Protein AF-A0A661QLS3-F1 (afdb_monomer)

Secondary structure (DSSP, 8-state):
-PPPTT---GGGTT-EEEEEEEEEEEETTEEEEEEEEEEEEEEB-TTSSB-HHHHHHHHHHHHTTSPP--SS--TT----HHHHHHHHHHHHHB-PPPHHHHHHHHHHHH----

Radius of gyration: 18.54 Å; Cα contacts (8 Å, |Δi|>4): 124; chains: 1; bounding box: 56×37×38 Å

Solvent-accessible surface area (backbone atoms only — not comparable to full-atom values): 6997 Å² total; per-residue (Å²): 135,87,76,67,86,86,65,67,41,72,96,42,44,59,34,78,42,80,48,74,51,72,44,69,42,65,56,97,91,38,70,77,48,76,81,41,81,45,42,36,52,48,50,25,31,82,78,16,29,73,34,63,66,63,50,52,50,51,53,58,41,52,67,37,51,54,72,80,89,71,95,74,81,63,95,85,63,84,88,52,64,30,58,55,33,38,53,52,44,46,69,73,35,39,60,83,80,52,72,68,56,52,50,52,51,52,38,66,65,64,59,64,73,132

pLDDT: mean 84.14, std 12.8, range [41.72, 97.19]

Sequence (114 aa):
MRRDPDISFPQYAGKRVRYAEMAIEFENRKPVEILRMEYFIMYFDSKERIDGAVRDDMMSLGVNLTPPIYFKNDPVVIDAQHQFAKKRFDHQFRWNPTSEIEMAILKAIFKTKP

Mean predicted aligned error: 7.87 Å

Foldseek 3Di:
DDDDPPDFAQVQQQHWDKDKDWDFDDDPNATDDTPDIFIWIFGHYNRRHTDPVVVVVLVVLVVLLDDDDDPDDDPVDDPCSNVVSVVVNCVHIGDDDDPVVVVVVVCVRNVPDD

Structure (mmCIF, N/CA/C/O backbone):
data_AF-A0A661QLS3-F1
#
_entry.id   AF-A0A661QLS3-F1
#
loop_
_atom_site.group_PDB
_atom_site.id
_atom_site.type_symbol
_atom_site.label_atom_id
_atom_site.label_alt_id
_atom_site.label_comp_id
_atom_site.label_asym_id
_atom_site.label_entity_id
_atom_site.label_seq_id
_atom_site.pdbx_PDB_ins_code
_atom_site.Cartn_x
_atom_site.Cartn_y
_atom_site.Cartn_z
_atom_site.occupancy
_atom_site.B_iso_or_equiv
_atom_site.auth_seq_id
_atom_site.auth_comp_id
_atom_site.auth_asym_id
_atom_site.auth_atom_id
_atom_site.pdbx_PDB_model_num
ATOM 1 N N . MET A 1 1 ? 10.345 -15.738 4.269 1.00 48.25 1 MET A N 1
ATOM 2 C CA . MET A 1 1 ? 8.979 -15.887 4.823 1.00 48.25 1 MET A CA 1
ATOM 3 C C . MET A 1 1 ? 8.180 -16.782 3.879 1.00 48.25 1 MET A C 1
ATOM 5 O O . MET A 1 1 ? 8.023 -16.419 2.716 1.00 48.25 1 MET A O 1
ATOM 9 N N . ARG A 1 2 ? 7.782 -17.985 4.311 1.00 56.91 2 ARG A N 1
ATOM 10 C CA . ARG A 1 2 ? 7.013 -18.928 3.478 1.00 56.91 2 ARG A CA 1
ATOM 11 C C . ARG A 1 2 ? 5.574 -18.414 3.387 1.00 56.91 2 ARG A C 1
ATOM 13 O O . ARG A 1 2 ? 5.009 -18.050 4.411 1.00 56.91 2 ARG A O 1
ATOM 20 N N . ARG A 1 3 ? 5.028 -18.297 2.173 1.00 65.50 3 ARG A N 1
ATOM 21 C CA . ARG A 1 3 ? 3.632 -17.880 1.971 1.00 65.50 3 ARG A CA 1
ATOM 22 C C . ARG A 1 3 ? 2.714 -18.977 2.492 1.00 65.50 3 ARG A C 1
ATOM 24 O O . ARG A 1 3 ? 2.995 -20.148 2.243 1.00 65.50 3 ARG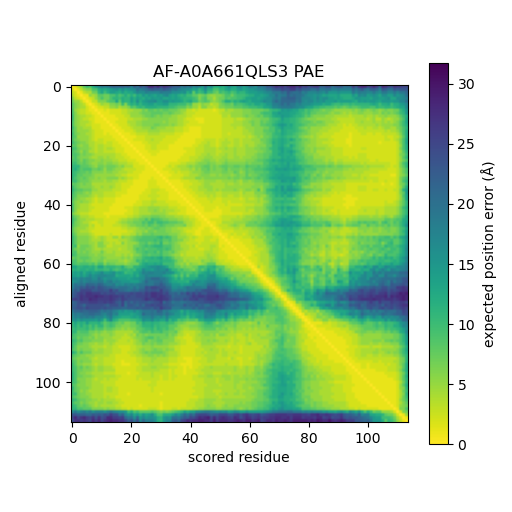 A O 1
ATOM 31 N N . ASP A 1 4 ? 1.657 -18.584 3.188 1.00 74.62 4 ASP A N 1
ATOM 32 C CA . ASP A 1 4 ? 0.575 -19.499 3.521 1.00 74.62 4 ASP A CA 1
ATOM 33 C C . ASP A 1 4 ? -0.109 -19.923 2.206 1.00 74.62 4 ASP A C 1
ATOM 35 O O . ASP A 1 4 ? -0.549 -19.048 1.447 1.00 74.62 4 ASP A O 1
ATOM 39 N N . PRO A 1 5 ? -0.111 -21.222 1.861 1.00 73.81 5 PRO A N 1
ATOM 40 C CA . PRO A 1 5 ? -0.692 -21.695 0.612 1.00 73.81 5 PRO A CA 1
ATOM 41 C C . PRO A 1 5 ? -2.212 -21.504 0.553 1.00 73.81 5 PRO A C 1
ATOM 43 O O . PRO A 1 5 ? -2.749 -21.449 -0.557 1.00 73.81 5 PRO A O 1
ATOM 46 N N . ASP A 1 6 ? -2.884 -21.347 1.693 1.00 80.25 6 ASP A N 1
ATOM 47 C CA . ASP A 1 6 ? -4.346 -21.335 1.778 1.00 80.25 6 ASP A CA 1
ATOM 48 C C . ASP A 1 6 ? -4.940 -19.920 1.667 1.00 80.25 6 ASP A C 1
ATOM 50 O O . ASP A 1 6 ? -6.147 -19.751 1.493 1.00 80.25 6 ASP A O 1
ATOM 54 N N . ILE A 1 7 ? -4.099 -18.880 1.691 1.00 81.81 7 ILE A N 1
ATOM 55 C CA . ILE A 1 7 ? -4.542 -17.493 1.518 1.00 81.81 7 ILE A CA 1
ATOM 56 C C . ILE A 1 7 ? -4.686 -17.170 0.023 1.00 81.81 7 ILE A C 1
ATOM 58 O O . ILE A 1 7 ? -3.716 -17.211 -0.741 1.00 81.81 7 ILE A O 1
ATOM 62 N N . SER A 1 8 ? -5.899 -16.791 -0.381 1.00 87.00 8 SER A N 1
ATOM 63 C CA . SER A 1 8 ? -6.247 -16.309 -1.724 1.00 87.00 8 SER A CA 1
ATOM 64 C C . SER A 1 8 ? -7.208 -15.117 -1.648 1.00 87.00 8 SER A C 1
ATOM 66 O O . SER A 1 8 ? -7.946 -14.952 -0.676 1.00 87.00 8 SER A O 1
ATOM 68 N N . PHE A 1 9 ? -7.182 -14.268 -2.675 1.00 90.00 9 PHE A N 1
ATOM 69 C CA . PHE A 1 9 ? -8.031 -13.087 -2.819 1.00 90.00 9 PHE A CA 1
ATOM 70 C C . PHE A 1 9 ? -8.674 -13.059 -4.218 1.00 90.00 9 PHE A C 1
ATOM 72 O O . PHE A 1 9 ? -8.231 -12.297 -5.088 1.00 90.00 9 PHE A O 1
ATOM 79 N N . PRO A 1 10 ? -9.722 -13.870 -4.456 1.00 91.06 10 PRO A N 1
ATOM 80 C CA . PRO A 1 10 ? -10.332 -14.036 -5.780 1.00 91.06 10 PRO A CA 1
ATOM 81 C C . PRO A 1 10 ? -10.765 -12.719 -6.434 1.00 91.06 10 PRO A C 1
ATOM 83 O O . PRO A 1 10 ? -10.574 -12.493 -7.628 1.00 91.06 10 PRO A O 1
ATOM 86 N N . GLN A 1 11 ? -11.277 -11.778 -5.640 1.00 92.88 11 GLN A N 1
ATOM 87 C CA . GLN A 1 11 ? -11.723 -10.466 -6.112 1.00 92.88 11 GLN A CA 1
ATOM 88 C C . GLN A 1 11 ? -10.597 -9.609 -6.714 1.00 92.88 11 GLN A C 1
ATOM 90 O O . GLN A 1 11 ? -10.880 -8.632 -7.420 1.00 92.88 11 GLN A O 1
ATOM 95 N N . TYR A 1 12 ? -9.337 -9.956 -6.444 1.00 93.06 12 TYR A N 1
ATOM 96 C CA . TYR A 1 12 ? -8.157 -9.252 -6.929 1.00 93.06 12 TYR A CA 1
ATOM 97 C C . TYR A 1 12 ? -7.355 -10.040 -7.966 1.00 93.06 12 TYR A C 1
ATOM 99 O O . TYR A 1 12 ? -6.338 -9.526 -8.412 1.00 93.06 12 TYR A O 1
ATOM 107 N N . ALA A 1 13 ? -7.811 -11.217 -8.407 1.00 93.19 13 ALA A N 1
ATOM 108 C CA . ALA A 1 13 ? -7.122 -12.034 -9.410 1.00 93.19 13 ALA A CA 1
ATOM 109 C C . ALA A 1 13 ? -6.654 -11.212 -10.626 1.00 93.19 13 ALA A C 1
ATOM 111 O O . ALA A 1 13 ? -7.459 -10.547 -11.284 1.00 93.19 13 ALA A O 1
ATOM 112 N N . GLY A 1 14 ? -5.349 -11.236 -10.911 1.00 91.56 14 GLY A N 1
ATOM 113 C CA . GLY A 1 14 ? -4.740 -10.508 -12.031 1.00 91.56 14 GLY A CA 1
ATOM 114 C C . GLY A 1 14 ? -4.800 -8.976 -11.938 1.00 91.56 14 GLY A C 1
ATOM 115 O O . GLY A 1 14 ? -4.550 -8.299 -12.937 1.00 91.56 14 GLY A O 1
ATOM 116 N N . LYS A 1 15 ? -5.170 -8.398 -10.786 1.00 94.19 15 LYS A N 1
ATOM 117 C CA . LYS A 1 15 ? -5.335 -6.946 -10.619 1.00 94.19 15 LYS A CA 1
ATOM 118 C C . LYS A 1 15 ? -4.107 -6.285 -10.002 1.00 94.19 15 LYS A C 1
ATOM 1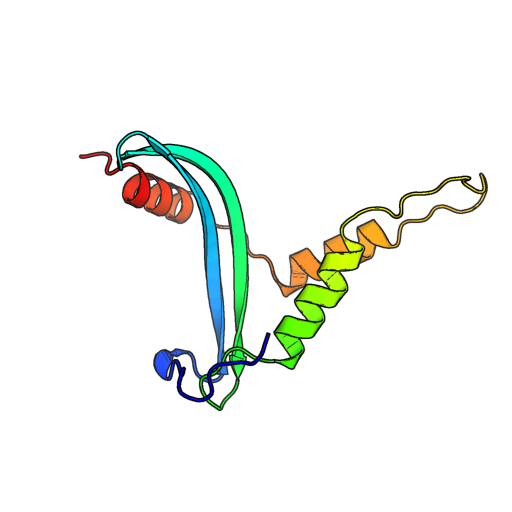20 O O . LYS A 1 15 ? -3.331 -6.878 -9.256 1.00 94.19 15 LYS A O 1
ATOM 125 N N . ARG A 1 16 ? -4.006 -4.981 -10.266 1.00 93.50 16 ARG A N 1
ATOM 126 C CA . ARG A 1 16 ? -3.142 -4.038 -9.549 1.00 93.50 16 ARG A CA 1
ATOM 127 C C . ARG A 1 16 ? -4.019 -3.221 -8.611 1.00 93.50 16 ARG A C 1
ATOM 129 O O . ARG A 1 16 ? -4.915 -2.512 -9.068 1.00 93.50 16 ARG A O 1
ATOM 136 N N . VAL A 1 17 ? -3.785 -3.341 -7.313 1.00 94.06 17 VAL A N 1
ATOM 137 C CA . VAL A 1 17 ? -4.617 -2.747 -6.265 1.00 94.06 17 VAL A CA 1
ATOM 138 C C . VAL A 1 17 ? -3.830 -1.650 -5.565 1.00 94.06 17 VAL A C 1
ATOM 140 O O . VAL A 1 17 ? -2.731 -1.883 -5.072 1.00 94.06 17 VAL A O 1
ATOM 143 N N . ARG A 1 18 ? -4.396 -0.444 -5.511 1.00 95.25 18 ARG A N 1
ATOM 144 C CA . ARG A 1 18 ? -3.862 0.647 -4.690 1.00 95.25 18 ARG A CA 1
ATOM 145 C C . ARG A 1 18 ? -4.189 0.369 -3.229 1.00 95.25 18 ARG A C 1
ATOM 147 O O . ARG A 1 18 ? -5.344 0.104 -2.908 1.00 95.25 18 ARG A O 1
ATOM 154 N N . TYR A 1 19 ? -3.195 0.459 -2.360 1.00 93.38 19 TYR A N 1
ATOM 155 C CA . TYR A 1 19 ? -3.385 0.391 -0.917 1.00 93.38 19 TYR A CA 1
ATOM 156 C C . TYR A 1 19 ? -2.577 1.480 -0.218 1.00 93.38 19 TYR A C 1
ATOM 158 O O . TYR A 1 19 ? -1.648 2.054 -0.794 1.00 93.38 19 TYR A O 1
ATOM 166 N N . ALA A 1 20 ? -2.967 1.773 1.018 1.00 94.94 20 ALA A N 1
ATOM 167 C CA . ALA A 1 20 ? -2.236 2.663 1.899 1.00 94.94 20 ALA A CA 1
ATOM 168 C C . ALA A 1 20 ? -1.756 1.874 3.123 1.00 94.94 20 ALA A C 1
ATOM 170 O O . ALA A 1 20 ? -2.535 1.141 3.735 1.00 94.94 20 ALA A O 1
ATOM 171 N N . GLU A 1 21 ? -0.476 1.999 3.451 1.00 93.44 21 GLU A N 1
ATOM 172 C CA . GLU A 1 21 ? 0.138 1.454 4.657 1.00 93.44 21 GLU A CA 1
ATOM 173 C C . GLU A 1 21 ? 0.329 2.591 5.658 1.00 93.44 21 GLU A C 1
ATOM 175 O O . GLU A 1 21 ? 0.982 3.589 5.353 1.00 93.44 21 GLU A O 1
ATOM 180 N N . MET A 1 22 ? -0.234 2.429 6.856 1.00 92.44 22 MET A N 1
ATOM 181 C CA . MET A 1 22 ? -0.204 3.453 7.896 1.00 92.44 22 MET A CA 1
ATOM 182 C C . MET A 1 22 ? 0.465 2.913 9.154 1.00 92.44 22 MET A C 1
ATOM 184 O O . MET A 1 22 ? 0.073 1.863 9.664 1.00 92.44 22 MET A O 1
ATOM 188 N N . ALA A 1 23 ? 1.431 3.659 9.683 1.00 94.25 23 ALA A N 1
ATOM 189 C CA . ALA A 1 23 ? 1.926 3.467 11.040 1.00 94.25 23 ALA A CA 1
ATOM 190 C C . ALA A 1 23 ? 1.226 4.481 11.948 1.00 94.25 23 ALA A C 1
ATOM 192 O O . ALA A 1 23 ? 1.348 5.686 11.736 1.00 94.25 23 ALA A O 1
ATOM 193 N N . ILE A 1 24 ? 0.468 3.989 12.926 1.00 95.50 24 ILE A N 1
ATOM 194 C CA . ILE A 1 24 ? -0.378 4.807 13.799 1.00 95.50 24 ILE A CA 1
ATOM 195 C C . ILE A 1 24 ? 0.009 4.511 15.242 1.00 95.50 24 ILE A C 1
ATOM 197 O O . ILE A 1 24 ? 0.066 3.345 15.641 1.00 95.50 24 ILE A O 1
ATOM 201 N N . GLU A 1 25 ? 0.253 5.557 16.016 1.00 96.00 25 GLU A N 1
ATOM 202 C CA . GLU A 1 25 ? 0.473 5.455 17.450 1.00 96.00 25 GLU A CA 1
ATOM 203 C C . GLU A 1 25 ? -0.862 5.426 18.194 1.00 96.00 25 GLU A C 1
ATOM 205 O O . GLU A 1 25 ? -1.794 6.179 17.890 1.00 96.00 25 GLU A O 1
ATOM 210 N N . PHE A 1 26 ? -0.952 4.532 19.178 1.00 95.62 26 PHE A N 1
ATOM 211 C CA . PHE A 1 26 ? -2.133 4.365 20.009 1.00 95.62 26 PHE A CA 1
ATOM 212 C C . PHE A 1 26 ? -1.785 4.531 21.481 1.00 95.62 26 PHE A C 1
ATOM 214 O O . PHE A 1 26 ? -0.957 3.798 22.015 1.00 95.62 26 PHE A O 1
ATOM 221 N N . GLU A 1 27 ? -2.554 5.368 22.167 1.00 96.56 27 GLU A N 1
ATOM 222 C CA . GLU A 1 27 ? -2.576 5.431 23.624 1.00 96.56 27 GLU A CA 1
ATOM 223 C C . GLU A 1 27 ? -3.940 4.975 24.125 1.00 96.56 27 GLU A C 1
ATOM 225 O O . GLU A 1 27 ? -4.984 5.430 23.652 1.00 96.56 27 GLU A O 1
ATOM 230 N N . ASN A 1 28 ? -3.967 4.043 25.081 1.00 95.31 28 ASN A N 1
ATOM 231 C CA . ASN A 1 28 ? -5.216 3.542 25.669 1.00 95.31 28 ASN A CA 1
ATOM 232 C C . ASN A 1 28 ? -6.264 3.116 24.613 1.00 95.31 28 ASN A C 1
ATOM 234 O O . ASN A 1 28 ? -7.460 3.379 24.755 1.00 95.31 28 ASN A O 1
ATOM 238 N N . ARG A 1 29 ? -5.804 2.452 23.537 1.00 92.38 29 ARG A N 1
ATOM 239 C CA . ARG A 1 29 ? -6.610 2.006 22.378 1.00 92.38 29 ARG A CA 1
ATOM 240 C C . ARG A 1 29 ? -7.268 3.135 21.569 1.00 92.38 29 ARG A C 1
ATOM 242 O O . ARG A 1 29 ? -8.212 2.875 20.821 1.00 92.38 29 ARG A O 1
ATOM 249 N N . LYS A 1 30 ? -6.785 4.370 21.687 1.00 94.12 30 LYS A N 1
ATOM 250 C CA . LYS A 1 30 ? -7.191 5.506 20.854 1.00 94.12 30 LYS A CA 1
ATOM 251 C C . LYS A 1 30 ? -6.009 5.944 19.990 1.00 94.12 30 LYS A C 1
ATOM 253 O O . LYS A 1 30 ? -4.910 6.042 20.526 1.00 94.12 30 LYS A O 1
ATOM 258 N N . PRO A 1 31 ? -6.208 6.177 18.683 1.00 95.69 31 PRO A N 1
ATOM 259 C CA . PRO A 1 31 ? -5.141 6.694 17.841 1.00 95.69 31 PRO A CA 1
ATOM 260 C C . PRO A 1 31 ? -4.834 8.132 18.258 1.00 95.69 31 PRO A C 1
ATOM 262 O O . PRO A 1 31 ? -5.762 8.928 18.423 1.00 95.69 31 PRO A O 1
ATOM 265 N N . VAL A 1 32 ? -3.555 8.444 18.441 1.00 95.75 32 VAL A N 1
ATOM 266 C CA . VAL A 1 32 ? -3.092 9.778 18.860 1.00 95.75 32 VAL A CA 1
ATOM 267 C C . VAL A 1 32 ? -2.275 10.468 17.775 1.00 95.75 32 VAL A C 1
ATOM 269 O O . VAL A 1 32 ? -2.409 11.674 17.597 1.00 95.75 32 VAL A O 1
ATOM 272 N N . GLU A 1 33 ? -1.515 9.705 16.990 1.00 94.69 33 GLU A N 1
ATOM 273 C CA . GLU A 1 33 ? -0.636 10.241 15.954 1.00 94.69 33 GLU A CA 1
ATOM 274 C C . GLU A 1 33 ? -0.499 9.263 14.780 1.00 94.69 33 GLU A C 1
ATOM 276 O O . GLU A 1 33 ? -0.571 8.044 14.945 1.00 94.69 33 GLU A O 1
ATOM 281 N N . ILE A 1 34 ? -0.300 9.800 13.574 1.00 94.56 34 ILE A N 1
ATOM 282 C CA . ILE A 1 34 ? 0.113 9.020 12.405 1.00 94.56 34 ILE A CA 1
ATOM 283 C C . ILE A 1 34 ? 1.607 9.253 12.197 1.00 94.56 34 ILE A C 1
ATOM 285 O O . ILE A 1 34 ? 2.019 10.340 11.809 1.00 94.56 34 ILE A O 1
ATOM 289 N N . LEU A 1 35 ? 2.406 8.211 12.413 1.00 94.81 35 LEU A N 1
ATOM 290 C CA . LEU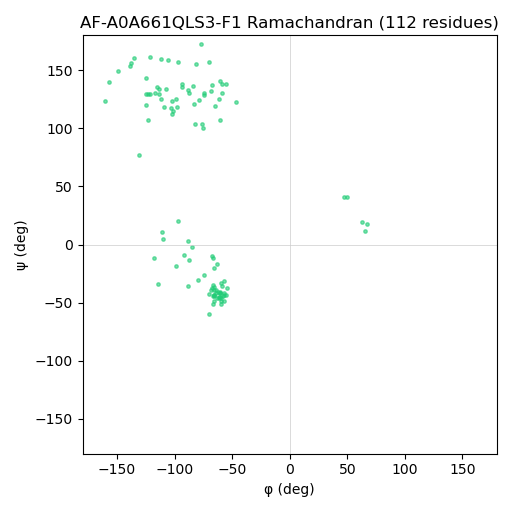 A 1 35 ? 3.865 8.259 12.308 1.00 94.81 35 LEU A CA 1
ATOM 291 C C . LEU A 1 35 ? 4.346 8.171 10.856 1.00 94.81 35 LEU A C 1
ATOM 293 O O . LEU A 1 35 ? 5.415 8.671 10.511 1.00 94.81 35 LEU A O 1
ATOM 297 N N . ARG A 1 36 ? 3.589 7.472 10.001 1.00 93.75 36 ARG A N 1
ATOM 298 C CA . ARG A 1 36 ? 3.935 7.281 8.589 1.00 93.75 36 ARG A CA 1
ATOM 299 C C . ARG A 1 36 ? 2.703 6.959 7.754 1.00 93.75 36 ARG A C 1
ATOM 301 O O . ARG A 1 36 ? 1.881 6.141 8.166 1.00 93.75 36 ARG A O 1
ATOM 308 N N . MET A 1 37 ? 2.643 7.545 6.559 1.00 93.44 37 MET A N 1
ATOM 309 C CA . MET A 1 37 ? 1.678 7.213 5.513 1.00 93.44 37 MET A CA 1
ATOM 310 C C . MET A 1 37 ? 2.432 6.857 4.236 1.00 93.44 37 MET A C 1
ATOM 312 O O . MET A 1 37 ? 3.179 7.679 3.709 1.00 93.44 37 MET A O 1
ATOM 316 N N . GLU A 1 38 ? 2.242 5.643 3.735 1.00 93.31 38 GLU A N 1
ATOM 317 C CA . GLU A 1 38 ? 2.818 5.198 2.468 1.00 93.31 38 GLU A CA 1
ATOM 318 C C . GLU A 1 38 ? 1.722 4.682 1.540 1.00 93.31 38 GLU A C 1
ATOM 320 O O . GLU A 1 38 ? 0.765 4.036 1.967 1.00 93.31 38 GLU A O 1
ATOM 325 N N . TYR A 1 39 ? 1.875 4.940 0.245 1.00 94.81 39 TYR A N 1
ATOM 326 C CA . TYR A 1 39 ? 0.864 4.640 -0.763 1.00 94.81 39 TYR A CA 1
ATOM 327 C C . TYR A 1 39 ? 1.461 3.742 -1.832 1.00 94.81 39 TYR A C 1
ATOM 329 O O . TYR A 1 39 ? 2.264 4.182 -2.656 1.00 94.81 39 TYR A O 1
ATOM 337 N N . PHE A 1 40 ? 1.054 2.477 -1.819 1.00 93.31 40 PHE A N 1
ATOM 338 C CA . PHE A 1 40 ? 1.659 1.430 -2.628 1.00 93.31 40 PHE A CA 1
ATOM 339 C C . PHE A 1 40 ? 0.666 0.750 -3.573 1.00 93.31 40 PHE A C 1
ATOM 341 O O . PHE A 1 40 ? -0.554 0.814 -3.407 1.00 93.31 40 PHE A O 1
ATOM 348 N N . ILE A 1 41 ? 1.205 0.079 -4.584 1.00 93.88 41 ILE A N 1
ATOM 349 C CA . ILE A 1 41 ? 0.472 -0.755 -5.530 1.00 93.88 41 ILE A CA 1
ATOM 350 C C . ILE A 1 41 ? 0.825 -2.214 -5.250 1.00 93.88 41 ILE A C 1
ATOM 352 O O . ILE A 1 41 ? 1.974 -2.626 -5.394 1.00 93.88 41 ILE A O 1
ATOM 356 N N . MET A 1 42 ? -0.182 -3.004 -4.889 1.00 91.50 42 MET A N 1
ATOM 357 C CA . MET A 1 42 ? -0.085 -4.448 -4.718 1.00 91.50 42 MET A CA 1
ATOM 358 C C . MET A 1 42 ? -0.494 -5.161 -6.005 1.00 91.50 42 MET A C 1
ATOM 360 O O . MET A 1 42 ? -1.502 -4.816 -6.624 1.00 91.50 42 MET A O 1
ATOM 364 N N . TYR A 1 43 ? 0.279 -6.167 -6.397 1.00 92.50 43 TYR A N 1
ATOM 365 C CA . TYR A 1 43 ? 0.045 -6.950 -7.605 1.00 92.50 43 TYR A CA 1
ATOM 366 C C . TYR A 1 43 ? -0.458 -8.324 -7.217 1.00 92.50 43 TYR A C 1
ATOM 368 O O . TYR A 1 43 ? 0.116 -8.962 -6.334 1.00 92.50 43 TYR A O 1
ATOM 376 N N . PHE A 1 44 ? -1.508 -8.766 -7.891 1.00 92.44 44 PHE A N 1
ATOM 377 C CA . PHE A 1 44 ? -2.064 -10.095 -7.728 1.00 92.44 44 PHE A CA 1
ATOM 378 C C . PHE A 1 44 ? -1.895 -10.885 -9.020 1.00 92.44 44 PHE A C 1
ATOM 380 O O . PHE A 1 44 ? -2.155 -10.375 -10.111 1.00 92.44 44 PHE A O 1
ATOM 387 N N . ASP A 1 45 ? -1.467 -12.134 -8.888 1.00 89.56 45 ASP A N 1
ATOM 388 C CA . ASP A 1 45 ? -1.352 -13.069 -9.995 1.00 89.56 45 ASP A CA 1
ATOM 389 C C . ASP A 1 45 ? -2.731 -13.623 -10.402 1.00 89.56 45 ASP A C 1
ATOM 391 O O . ASP A 1 45 ? -3.763 -13.389 -9.761 1.00 89.56 45 ASP A O 1
ATOM 395 N N . SER A 1 46 ? -2.768 -14.366 -11.507 1.00 89.12 46 SER A N 1
ATOM 396 C CA . SER A 1 46 ? -3.989 -15.028 -11.984 1.00 89.12 46 SER A CA 1
ATOM 397 C C . SER A 1 46 ? -4.470 -16.162 -11.072 1.00 89.12 46 SER A C 1
ATOM 399 O O . SER A 1 46 ? -5.575 -16.658 -11.260 1.00 89.12 46 SER A O 1
ATOM 401 N N . LYS A 1 47 ? -3.660 -16.565 -10.086 1.00 87.81 47 LYS A N 1
ATOM 402 C CA . LYS A 1 47 ? -3.992 -17.556 -9.056 1.00 87.81 47 LYS A CA 1
ATOM 403 C C . LYS A 1 47 ? -4.458 -16.887 -7.766 1.00 87.81 47 LYS A C 1
ATOM 405 O O . LYS A 1 47 ? -4.422 -17.521 -6.714 1.00 87.81 47 LYS A O 1
ATOM 410 N N . GLU A 1 48 ? -4.894 -15.628 -7.856 1.00 89.19 48 GLU A N 1
ATOM 411 C CA . GLU A 1 48 ? -5.561 -14.904 -6.773 1.00 89.19 48 GLU A CA 1
ATOM 412 C C . GLU A 1 48 ? -4.633 -14.611 -5.587 1.00 89.19 48 GLU A C 1
ATOM 414 O O . GLU A 1 48 ? -5.083 -14.301 -4.484 1.00 89.19 48 GLU A O 1
ATOM 419 N N . ARG A 1 49 ? -3.318 -14.702 -5.787 1.00 88.50 49 ARG A N 1
ATOM 420 C CA . ARG A 1 49 ? -2.313 -14.476 -4.748 1.00 88.50 49 ARG A CA 1
ATOM 421 C C . ARG A 1 49 ? -1.530 -13.220 -5.049 1.00 88.50 49 ARG A C 1
ATOM 423 O O . ARG A 1 49 ? -1.456 -12.780 -6.187 1.00 88.50 49 ARG A O 1
ATOM 430 N N . ILE A 1 50 ? -0.896 -12.656 -4.027 1.00 88.50 50 ILE A N 1
ATOM 431 C CA . ILE A 1 50 ? 0.081 -11.586 -4.241 1.00 88.50 50 ILE A CA 1
ATOM 432 C C . ILE A 1 50 ? 1.185 -12.129 -5.153 1.00 88.50 50 ILE A C 1
ATOM 434 O O . ILE A 1 50 ? 1.750 -13.189 -4.875 1.00 88.50 50 ILE A O 1
ATOM 438 N N . ASP A 1 51 ? 1.527 -11.406 -6.209 1.00 88.56 51 ASP A N 1
ATOM 439 C CA . ASP A 1 51 ? 2.563 -11.817 -7.148 1.00 88.56 51 ASP A CA 1
ATOM 440 C C . ASP A 1 51 ? 3.923 -11.926 -6.425 1.00 88.56 51 ASP A C 1
ATOM 442 O O . ASP A 1 51 ? 4.350 -11.035 -5.687 1.00 88.56 51 ASP A O 1
ATOM 446 N N . GLY A 1 52 ? 4.553 -13.098 -6.528 1.00 83.88 52 GLY A N 1
ATOM 447 C CA . GLY A 1 52 ? 5.855 -13.406 -5.922 1.00 83.88 52 GLY A CA 1
ATOM 448 C C . GLY A 1 52 ? 6.990 -12.617 -6.520 1.00 83.88 52 GLY A C 1
ATOM 449 O O . GLY A 1 52 ? 7.725 -11.970 -5.780 1.00 83.88 52 GLY A O 1
ATOM 450 N N . ALA A 1 53 ? 7.074 -12.640 -7.844 1.00 85.00 53 ALA A N 1
ATOM 451 C CA . ALA A 1 53 ? 8.143 -11.988 -8.573 1.00 85.00 53 ALA A CA 1
ATOM 452 C C . ALA A 1 53 ? 8.096 -10.479 -8.336 1.00 85.00 53 ALA A C 1
ATOM 454 O O . ALA A 1 53 ? 9.095 -9.883 -7.952 1.00 85.00 53 ALA A O 1
ATOM 455 N N . VAL A 1 54 ? 6.906 -9.879 -8.429 1.00 84.56 54 VAL A N 1
ATOM 456 C CA . VAL A 1 54 ? 6.760 -8.428 -8.250 1.00 84.56 54 VAL A CA 1
ATOM 457 C C . VAL A 1 54 ? 7.084 -7.985 -6.820 1.00 84.56 54 VAL A C 1
ATOM 459 O O . VAL A 1 54 ? 7.672 -6.925 -6.608 1.00 84.56 54 VAL A O 1
ATOM 462 N N . ARG A 1 55 ? 6.732 -8.796 -5.816 1.00 81.25 55 ARG A N 1
ATOM 463 C CA . ARG A 1 55 ? 7.107 -8.519 -4.424 1.00 81.25 55 ARG A CA 1
ATOM 464 C C . ARG A 1 55 ? 8.619 -8.612 -4.223 1.00 81.25 55 ARG A C 1
ATOM 466 O O . ARG A 1 55 ? 9.185 -7.779 -3.520 1.00 81.2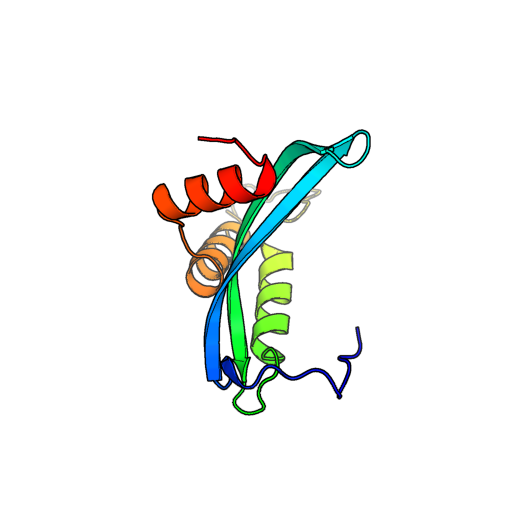5 55 ARG A O 1
ATOM 473 N N . ASP A 1 56 ? 9.258 -9.623 -4.796 1.00 84.50 56 ASP A N 1
ATOM 474 C CA . ASP A 1 56 ? 10.700 -9.814 -4.658 1.00 84.50 56 ASP A CA 1
ATOM 475 C C . ASP A 1 56 ? 11.468 -8.683 -5.383 1.00 84.50 56 ASP A C 1
ATOM 477 O O . ASP A 1 56 ? 12.422 -8.139 -4.822 1.00 84.50 56 ASP A O 1
ATOM 481 N N . ASP A 1 57 ? 10.974 -8.220 -6.537 1.00 84.69 57 ASP A N 1
ATOM 482 C CA . ASP A 1 57 ? 11.465 -7.024 -7.239 1.00 84.69 57 ASP A CA 1
ATOM 483 C C . ASP A 1 57 ? 11.307 -5.750 -6.396 1.00 84.69 57 ASP A C 1
ATOM 485 O O . ASP A 1 57 ? 12.247 -4.959 -6.271 1.00 84.69 57 ASP A O 1
ATOM 489 N N . MET A 1 58 ? 10.139 -5.556 -5.771 1.00 84.12 58 MET A N 1
ATOM 490 C CA . MET A 1 58 ? 9.882 -4.430 -4.866 1.00 84.12 58 MET A CA 1
ATOM 491 C C . MET A 1 58 ? 10.878 -4.423 -3.698 1.00 84.12 58 MET A C 1
ATOM 493 O O . MET A 1 58 ? 11.436 -3.375 -3.375 1.00 84.12 58 MET A O 1
ATOM 497 N N . MET A 1 59 ? 11.144 -5.585 -3.094 1.00 80.56 59 MET A N 1
ATOM 498 C CA . MET A 1 59 ? 12.126 -5.727 -2.013 1.00 80.56 59 MET A CA 1
ATOM 499 C C . MET A 1 59 ? 13.553 -5.444 -2.499 1.00 80.56 59 MET A C 1
ATOM 501 O O . MET A 1 59 ? 14.291 -4.725 -1.828 1.00 80.56 59 MET A O 1
ATOM 505 N N . SER A 1 60 ? 13.935 -5.960 -3.671 1.00 80.88 60 SER A N 1
ATOM 506 C CA . SER A 1 60 ? 15.255 -5.726 -4.272 1.00 80.88 60 SER A CA 1
ATOM 507 C C . SER A 1 60 ? 15.504 -4.243 -4.564 1.00 80.88 60 SER A C 1
ATOM 509 O O . SER A 1 60 ? 16.552 -3.697 -4.213 1.00 80.88 60 SER A O 1
ATOM 511 N N . LEU A 1 61 ? 14.522 -3.555 -5.149 1.00 75.69 61 LEU A N 1
ATOM 512 C CA . LEU A 1 61 ? 14.602 -2.112 -5.376 1.00 75.69 61 LEU A CA 1
ATOM 513 C C . LEU A 1 61 ? 14.590 -1.333 -4.058 1.00 75.69 61 LEU A C 1
ATOM 515 O O . LEU A 1 61 ? 15.311 -0.344 -3.947 1.00 75.69 61 LEU A O 1
ATOM 519 N N . GLY A 1 62 ? 13.847 -1.818 -3.059 1.00 74.12 62 GLY A N 1
ATOM 520 C CA . GLY A 1 62 ? 13.802 -1.281 -1.700 1.00 74.12 62 GLY A CA 1
ATOM 521 C C . GLY A 1 62 ? 15.175 -1.189 -1.030 1.00 74.12 62 GLY A C 1
ATOM 522 O O . GLY A 1 62 ? 15.498 -0.158 -0.444 1.00 74.12 62 GLY A O 1
ATOM 523 N N . VAL A 1 63 ? 16.015 -2.220 -1.173 1.00 71.00 63 VAL A N 1
ATOM 524 C CA . VAL A 1 63 ? 17.393 -2.237 -0.633 1.00 71.00 63 VAL A CA 1
ATOM 525 C C . VAL A 1 63 ? 18.245 -1.097 -1.202 1.00 71.00 63 VAL A C 1
ATOM 527 O O . VAL A 1 63 ? 19.081 -0.535 -0.501 1.00 71.00 63 VAL A O 1
ATOM 530 N N . ASN A 1 64 ? 18.003 -0.714 -2.456 1.00 67.62 64 ASN A N 1
ATOM 531 C CA . ASN A 1 64 ? 18.753 0.334 -3.146 1.00 67.62 64 ASN A CA 1
ATOM 532 C C . ASN A 1 64 ? 18.174 1.747 -2.932 1.00 67.62 64 ASN A C 1
ATOM 534 O O . ASN A 1 64 ? 18.664 2.703 -3.534 1.00 67.62 64 ASN A O 1
ATOM 538 N N . LEU A 1 65 ? 17.123 1.905 -2.115 1.00 67.44 65 LEU A N 1
ATOM 539 C CA . LEU A 1 65 ? 16.538 3.218 -1.809 1.00 67.44 65 LEU A CA 1
ATOM 540 C C . LEU A 1 65 ? 17.394 4.037 -0.844 1.00 67.44 65 LEU A C 1
ATOM 542 O O . LEU A 1 65 ? 17.320 5.266 -0.851 1.00 67.44 65 LEU A O 1
ATOM 546 N N . THR A 1 66 ? 18.191 3.375 -0.010 1.00 61.88 66 THR A N 1
ATOM 547 C CA . THR A 1 66 ? 19.133 4.042 0.886 1.00 61.88 66 THR A CA 1
ATOM 548 C C . THR A 1 66 ? 20.467 4.250 0.178 1.00 61.88 66 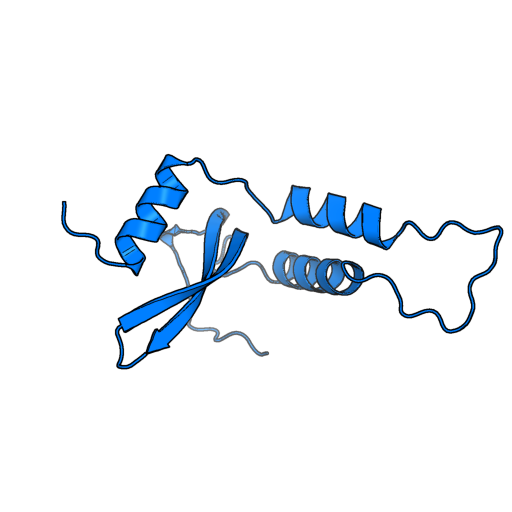THR A C 1
ATOM 550 O O . THR A 1 66 ? 20.971 3.301 -0.428 1.00 61.88 66 THR A O 1
ATOM 553 N N . PRO A 1 67 ? 21.065 5.453 0.254 1.00 61.91 67 PRO A N 1
ATOM 554 C CA . PRO A 1 67 ? 22.402 5.656 -0.274 1.00 61.91 67 PRO A CA 1
ATOM 555 C C . PRO A 1 67 ? 23.382 4.704 0.434 1.00 61.91 67 PRO A C 1
ATOM 557 O O . PRO A 1 67 ? 23.279 4.522 1.653 1.00 61.91 67 PRO A O 1
ATOM 560 N N . PRO A 1 68 ? 24.314 4.079 -0.303 1.00 64.50 68 PRO A N 1
ATOM 561 C CA . PRO A 1 68 ? 25.340 3.241 0.300 1.00 64.50 68 PRO A CA 1
ATOM 562 C C . PRO A 1 68 ? 26.131 4.012 1.364 1.00 64.50 68 PRO A C 1
ATOM 564 O O . PRO A 1 68 ? 26.479 5.182 1.195 1.00 64.50 68 PRO A O 1
ATOM 567 N N . ILE A 1 69 ? 26.412 3.345 2.486 1.00 62.75 69 ILE A N 1
ATOM 568 C CA . ILE A 1 69 ? 27.260 3.896 3.545 1.00 62.75 69 ILE A CA 1
ATOM 569 C C . ILE A 1 69 ? 28.706 3.805 3.057 1.00 62.75 69 ILE A C 1
ATOM 571 O O . ILE A 1 69 ? 29.323 2.741 3.094 1.00 62.75 69 ILE A O 1
ATOM 575 N N . TYR A 1 70 ? 29.242 4.921 2.571 1.00 63.44 70 TYR A N 1
ATOM 576 C CA . TYR A 1 70 ? 30.624 5.004 2.118 1.00 63.44 70 TYR A CA 1
ATOM 577 C C . TYR A 1 70 ? 31.575 5.352 3.264 1.00 63.44 70 TYR A C 1
ATOM 579 O O . TYR A 1 70 ? 31.385 6.345 3.963 1.00 63.44 70 TYR A O 1
ATOM 587 N N . PHE A 1 71 ? 32.659 4.586 3.404 1.00 57.53 71 PHE A N 1
ATOM 588 C CA . PHE A 1 71 ? 33.781 4.939 4.285 1.00 57.53 71 PHE A CA 1
ATOM 589 C C . PHE A 1 71 ? 34.830 5.828 3.586 1.00 57.53 71 PHE A C 1
ATOM 591 O O . PHE A 1 71 ? 35.688 6.408 4.249 1.00 57.53 71 PHE A O 1
ATOM 598 N N . LYS A 1 72 ? 34.771 5.955 2.250 1.00 55.62 72 LYS A N 1
ATOM 599 C CA . LYS A 1 72 ? 35.622 6.848 1.449 1.00 55.62 72 LYS A CA 1
ATOM 600 C C . LYS A 1 72 ? 34.976 7.090 0.079 1.00 55.62 72 LYS A C 1
ATOM 602 O O . LYS A 1 72 ? 34.709 6.126 -0.630 1.00 55.62 72 LYS A O 1
ATOM 607 N N . ASN A 1 73 ? 34.743 8.351 -0.284 1.00 61.44 73 ASN A N 1
ATOM 608 C CA . ASN A 1 73 ? 34.212 8.726 -1.599 1.00 61.44 73 ASN A CA 1
ATOM 609 C C . ASN A 1 73 ? 35.362 9.059 -2.560 1.00 61.44 73 ASN A C 1
ATOM 611 O O . ASN A 1 73 ? 36.306 9.747 -2.164 1.00 61.44 73 ASN A O 1
ATOM 615 N N . ASP A 1 74 ? 35.273 8.601 -3.810 1.00 67.06 74 ASP A N 1
ATOM 616 C CA . ASP A 1 74 ? 36.111 9.100 -4.905 1.00 67.06 74 ASP A CA 1
ATOM 617 C C . ASP A 1 74 ? 35.531 10.445 -5.390 1.00 67.06 74 ASP A C 1
ATOM 619 O O . ASP A 1 74 ? 34.347 10.498 -5.728 1.00 67.06 74 ASP A O 1
ATOM 623 N N . PRO A 1 75 ? 36.307 11.544 -5.411 1.00 67.88 75 PRO A N 1
ATOM 624 C CA . PRO A 1 75 ? 35.799 12.873 -5.752 1.00 67.88 75 PRO A CA 1
ATOM 625 C C . PRO A 1 75 ? 35.332 13.025 -7.210 1.00 67.88 75 PRO A C 1
ATOM 627 O O . PRO A 1 75 ? 34.699 14.032 -7.526 1.00 67.88 75 PRO A O 1
ATOM 630 N N . VAL A 1 76 ? 35.633 12.072 -8.099 1.00 70.00 76 VAL A N 1
ATOM 631 C CA . VAL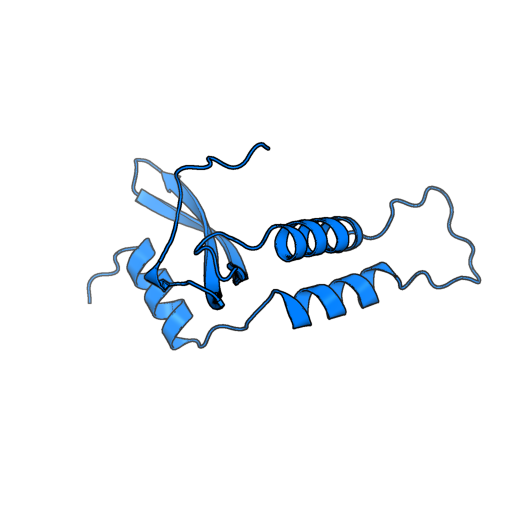 A 1 76 ? 35.305 12.161 -9.535 1.00 70.00 76 VAL A CA 1
ATOM 632 C C . VAL A 1 76 ? 34.030 11.387 -9.895 1.00 70.00 76 VAL A C 1
ATOM 634 O O . VAL A 1 76 ? 33.413 11.653 -10.928 1.00 70.00 76 VAL A O 1
ATOM 637 N N . VAL A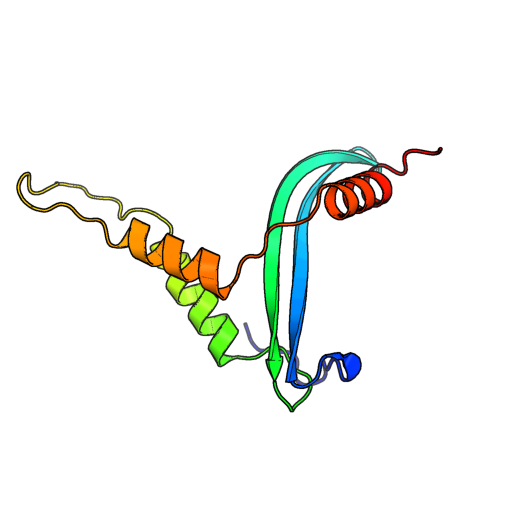 1 77 ? 33.588 10.452 -9.048 1.00 70.69 77 VAL A N 1
ATOM 638 C CA . VAL A 1 77 ? 32.430 9.592 -9.330 1.00 70.69 77 VAL A CA 1
ATOM 639 C C . VAL A 1 77 ? 31.195 10.092 -8.586 1.00 70.69 77 VAL A C 1
ATOM 641 O O . VAL A 1 77 ? 31.113 10.032 -7.362 1.00 70.69 77 VAL A O 1
ATOM 644 N N . ILE A 1 78 ? 30.185 10.532 -9.341 1.00 68.38 78 ILE A N 1
ATOM 645 C CA . ILE A 1 78 ? 28.850 10.787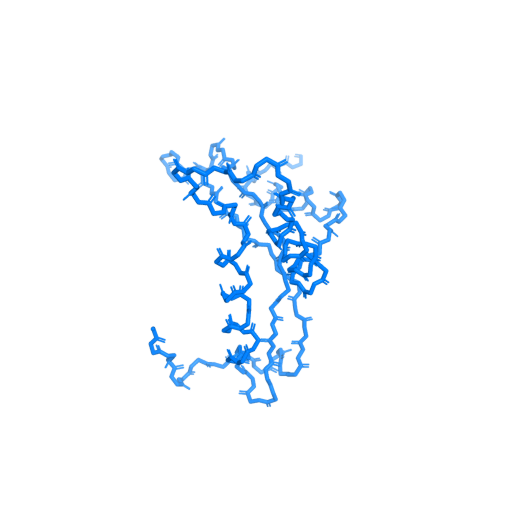 -8.793 1.00 68.38 78 ILE A CA 1
ATOM 646 C C . ILE A 1 78 ? 28.105 9.452 -8.727 1.00 68.38 78 ILE A C 1
ATOM 648 O O . ILE A 1 78 ? 27.609 8.960 -9.743 1.00 68.38 78 ILE A O 1
ATOM 652 N N . ASP A 1 79 ? 27.991 8.868 -7.535 1.00 71.75 79 ASP A N 1
ATOM 653 C CA . ASP A 1 79 ? 27.058 7.763 -7.323 1.00 71.75 79 ASP A CA 1
ATOM 654 C C . ASP A 1 79 ? 25.618 8.286 -7.214 1.00 71.75 79 ASP A C 1
ATOM 656 O O . ASP A 1 79 ? 25.194 8.827 -6.193 1.00 71.75 79 ASP A O 1
ATOM 660 N N . ALA A 1 80 ? 24.851 8.097 -8.287 1.00 75.38 80 ALA A N 1
ATOM 661 C CA . ALA A 1 80 ? 23.428 8.417 -8.356 1.00 75.38 80 ALA A CA 1
ATOM 662 C C . ALA A 1 80 ? 22.533 7.166 -8.439 1.00 75.38 80 ALA A C 1
ATOM 664 O O . ALA A 1 80 ? 21.334 7.294 -8.709 1.00 75.38 80 ALA A O 1
ATOM 665 N N . GLN A 1 81 ? 23.066 5.954 -8.228 1.00 77.12 81 GLN A N 1
ATOM 666 C CA . GLN A 1 81 ? 22.298 4.710 -8.391 1.00 77.12 81 GLN A CA 1
ATOM 667 C C . GLN A 1 81 ? 21.049 4.689 -7.503 1.00 77.12 81 GLN A C 1
ATOM 669 O O . GLN A 1 81 ? 19.960 4.354 -7.975 1.00 77.12 81 GLN A O 1
ATOM 674 N N . HIS A 1 82 ? 21.183 5.152 -6.259 1.00 76.38 82 HIS A N 1
ATOM 675 C CA . HIS A 1 82 ? 20.081 5.278 -5.305 1.00 76.38 82 HIS A CA 1
ATOM 676 C C . HIS A 1 82 ? 18.953 6.200 -5.811 1.00 76.38 82 HIS A C 1
ATOM 678 O O . HIS A 1 82 ? 17.772 5.915 -5.615 1.00 76.38 82 HIS A O 1
ATOM 684 N N . GLN A 1 83 ? 19.282 7.275 -6.540 1.00 78.62 83 GLN A N 1
ATOM 685 C CA . GLN A 1 83 ? 18.283 8.200 -7.093 1.00 78.62 83 GLN A CA 1
ATOM 686 C C . GLN A 1 83 ? 17.482 7.551 -8.226 1.00 78.62 83 GLN A C 1
ATOM 688 O O . GLN A 1 83 ? 16.255 7.673 -8.283 1.00 78.62 83 GLN A O 1
ATOM 693 N N . PHE A 1 84 ? 18.158 6.823 -9.120 1.00 83.06 84 PHE A N 1
ATOM 694 C CA . PHE A 1 84 ? 17.492 6.094 -10.201 1.00 83.06 84 PHE A CA 1
ATOM 695 C C . PHE A 1 84 ? 16.667 4.918 -9.674 1.00 83.06 84 PHE A C 1
ATOM 697 O O . PHE A 1 84 ? 15.553 4.702 -10.159 1.00 83.06 84 PHE A O 1
ATOM 704 N N . ALA A 1 85 ? 17.174 4.195 -8.672 1.00 83.06 85 ALA A N 1
ATOM 705 C CA . ALA A 1 85 ? 16.440 3.136 -7.987 1.00 83.06 85 ALA A CA 1
ATOM 706 C C . ALA A 1 85 ? 15.160 3.686 -7.346 1.00 83.06 8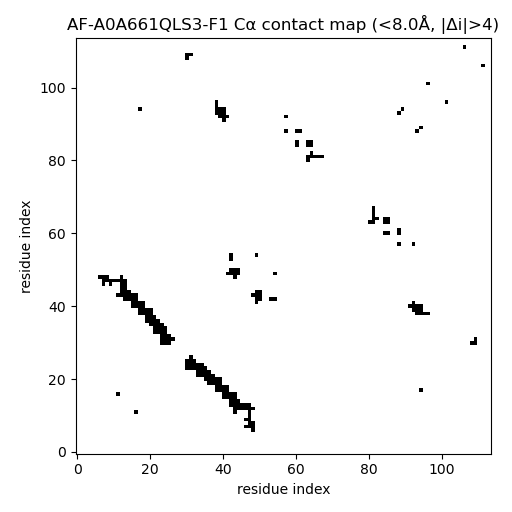5 ALA A C 1
ATOM 708 O O . ALA A 1 85 ? 14.076 3.173 -7.627 1.00 83.06 85 ALA A O 1
ATOM 709 N N . LYS A 1 86 ? 15.256 4.801 -6.608 1.00 83.75 86 LYS A N 1
ATOM 710 C CA . LYS A 1 86 ? 14.094 5.494 -6.036 1.00 83.75 86 LYS A CA 1
ATOM 711 C C . LYS A 1 86 ? 13.078 5.899 -7.095 1.00 83.75 86 LYS A C 1
ATOM 713 O O . LYS A 1 86 ? 11.898 5.598 -6.955 1.00 83.75 86 LYS A O 1
ATOM 718 N N . LYS A 1 87 ? 13.518 6.524 -8.189 1.00 85.81 87 LYS A N 1
ATOM 719 C CA . LYS A 1 87 ? 12.609 6.946 -9.265 1.00 85.81 87 LYS A CA 1
ATOM 720 C C . LYS A 1 87 ? 11.870 5.763 -9.899 1.00 85.81 87 LYS A C 1
ATOM 722 O O . LYS A 1 87 ? 10.675 5.866 -10.169 1.00 85.81 87 LYS A O 1
ATOM 727 N N . ARG A 1 88 ? 12.563 4.644 -10.140 1.00 86.00 88 ARG A N 1
ATOM 728 C CA . ARG A 1 88 ? 11.947 3.414 -10.670 1.00 86.00 88 ARG A CA 1
ATOM 729 C C . ARG A 1 88 ? 10.960 2.815 -9.677 1.00 86.00 88 ARG A C 1
ATOM 731 O O . ARG A 1 88 ? 9.859 2.448 -10.078 1.00 86.00 88 ARG A O 1
ATOM 738 N N . PHE A 1 89 ? 11.343 2.756 -8.406 1.00 87.88 89 PHE A N 1
ATOM 739 C CA . PHE A 1 89 ? 10.498 2.245 -7.340 1.00 87.88 89 PHE A CA 1
ATOM 740 C C . PHE A 1 89 ? 9.205 3.059 -7.215 1.00 87.88 89 PHE A C 1
ATOM 742 O O . PHE A 1 89 ? 8.116 2.494 -7.286 1.00 87.88 89 PHE A O 1
ATOM 749 N N . ASP A 1 90 ? 9.314 4.386 -7.123 1.00 88.81 90 ASP A N 1
ATOM 750 C CA . ASP A 1 90 ? 8.160 5.279 -7.001 1.00 88.81 90 ASP A CA 1
ATOM 751 C C . ASP A 1 90 ? 7.229 5.154 -8.215 1.00 88.81 90 ASP A C 1
ATOM 753 O O . ASP A 1 90 ? 6.014 5.083 -8.065 1.00 88.81 90 ASP A O 1
ATOM 757 N N . HIS A 1 91 ? 7.788 5.051 -9.423 1.00 89.75 91 HIS A N 1
ATOM 758 C CA . HIS A 1 91 ? 6.996 4.893 -10.641 1.00 89.75 91 HIS A CA 1
ATOM 759 C C . HIS A 1 91 ? 6.225 3.564 -10.705 1.00 89.75 91 HIS A C 1
ATOM 761 O O . HIS A 1 91 ? 5.099 3.528 -11.201 1.00 89.75 91 HIS A O 1
ATOM 767 N N . GLN A 1 92 ? 6.828 2.463 -10.250 1.00 88.56 92 GLN A N 1
ATOM 768 C CA . GLN A 1 92 ? 6.241 1.125 -10.384 1.00 88.56 92 GLN A CA 1
ATOM 769 C C . GLN A 1 92 ? 5.330 0.744 -9.218 1.00 88.56 92 GLN A C 1
ATOM 771 O O . GLN A 1 92 ? 4.336 0.038 -9.419 1.00 88.56 92 GLN A O 1
ATOM 776 N N . PHE A 1 93 ? 5.679 1.180 -8.009 1.00 90.62 93 PHE A N 1
ATOM 777 C CA . PHE A 1 93 ? 5.078 0.675 -6.779 1.00 90.62 93 PHE A CA 1
ATOM 778 C C . PHE A 1 93 ? 4.350 1.732 -5.977 1.00 90.62 93 PHE A C 1
ATOM 780 O O . PHE A 1 93 ? 3.620 1.334 -5.078 1.00 90.62 93 PHE A O 1
ATOM 787 N N . ARG A 1 94 ? 4.490 3.030 -6.269 1.00 92.94 94 ARG A N 1
ATOM 788 C CA . ARG A 1 94 ? 3.754 4.075 -5.552 1.00 92.94 94 ARG A CA 1
ATOM 789 C C . ARG A 1 94 ? 2.618 4.658 -6.376 1.00 92.94 94 ARG A C 1
ATOM 791 O O . ARG A 1 94 ? 2.584 4.592 -7.603 1.00 92.94 94 ARG A O 1
ATOM 798 N N . TRP A 1 95 ? 1.673 5.253 -5.669 1.00 95.88 95 TRP A N 1
ATOM 799 C CA . TRP A 1 95 ? 0.639 6.099 -6.246 1.00 95.88 95 TRP A CA 1
ATOM 800 C C . TRP A 1 95 ? 0.439 7.318 -5.351 1.00 95.88 95 TRP A C 1
ATOM 802 O O . TRP A 1 95 ? 0.737 7.268 -4.163 1.00 95.88 95 TRP A O 1
ATOM 812 N N . ASN A 1 96 ? -0.069 8.408 -5.921 1.00 95.31 96 ASN A N 1
ATOM 813 C CA . ASN A 1 96 ? -0.387 9.606 -5.152 1.00 95.31 96 ASN A CA 1
ATOM 814 C C . ASN A 1 96 ? -1.890 9.623 -4.854 1.00 95.31 96 ASN A C 1
ATOM 816 O O . ASN A 1 96 ? -2.684 9.522 -5.800 1.00 95.31 96 ASN A O 1
ATOM 820 N N . PRO A 1 97 ? -2.299 9.729 -3.582 1.00 96.31 97 PRO A N 1
ATOM 821 C CA . PRO A 1 97 ? -3.701 9.874 -3.228 1.00 96.31 97 PRO A CA 1
ATOM 822 C C . PRO A 1 97 ? -4.237 11.244 -3.634 1.00 96.31 97 PRO A C 1
ATOM 824 O O . PRO A 1 97 ? -3.500 12.217 -3.781 1.00 96.31 97 PRO A O 1
ATOM 827 N N . THR A 1 98 ? -5.553 11.319 -3.808 1.00 97.19 98 THR A N 1
ATOM 828 C CA . THR A 1 98 ? -6.249 12.605 -3.836 1.00 97.19 98 THR A CA 1
ATOM 829 C C . THR A 1 98 ? -6.487 13.070 -2.403 1.00 97.19 98 THR A C 1
ATOM 831 O O . THR A 1 98 ? -6.610 12.244 -1.497 1.00 97.19 98 THR A O 1
ATOM 834 N N . SER A 1 99 ? -6.640 14.379 -2.194 1.00 95.81 99 SER A N 1
ATOM 835 C CA . SER A 1 99 ? -6.965 14.926 -0.870 1.00 95.81 99 SER A CA 1
ATOM 836 C C . SER A 1 99 ? -8.254 14.332 -0.288 1.00 95.81 99 SER A C 1
ATOM 838 O O . SER A 1 99 ? -8.350 14.141 0.917 1.00 95.81 99 SER A O 1
ATOM 840 N N . GLU A 1 100 ? -9.224 13.971 -1.135 1.00 96.75 100 GLU A N 1
ATOM 841 C CA . GLU A 1 100 ? -10.447 13.275 -0.714 1.00 96.75 100 GLU A CA 1
ATOM 842 C C . GLU A 1 100 ? -10.147 11.913 -0.071 1.00 96.75 100 GLU A C 1
ATOM 844 O O . GLU A 1 100 ? -10.685 11.598 0.991 1.00 96.75 100 GLU A O 1
ATOM 849 N N . ILE A 1 101 ? -9.254 11.122 -0.677 1.00 95.69 101 ILE A N 1
ATOM 850 C CA . ILE A 1 101 ? -8.851 9.826 -0.125 1.00 95.69 101 ILE A CA 1
ATOM 851 C C . ILE A 1 101 ? -8.089 10.021 1.187 1.00 95.69 101 ILE A C 1
ATOM 853 O O . ILE A 1 101 ? -8.367 9.319 2.158 1.00 95.69 101 ILE A O 1
ATOM 857 N N . GLU A 1 102 ? -7.164 10.981 1.245 1.00 95.31 102 GLU A N 1
ATOM 858 C CA . GLU A 1 102 ? -6.417 11.263 2.476 1.00 95.31 102 GLU A CA 1
ATOM 859 C C . GLU A 1 102 ? -7.357 11.668 3.614 1.00 95.31 102 GLU A C 1
ATOM 861 O O . GLU A 1 102 ? -7.290 11.104 4.705 1.00 95.31 102 GLU A O 1
ATOM 866 N N . MET A 1 103 ? -8.309 12.564 3.347 1.00 94.81 103 MET A N 1
ATOM 867 C CA . MET A 1 103 ? -9.323 12.965 4.322 1.00 94.81 103 MET A CA 1
ATOM 868 C C . MET A 1 103 ? -10.194 11.791 4.774 1.00 94.81 103 MET A C 1
ATOM 870 O O . MET A 1 103 ? -10.490 11.672 5.965 1.00 94.81 103 MET A O 1
ATOM 874 N N . ALA A 1 104 ? -10.596 10.912 3.854 1.00 95.00 104 ALA A N 1
ATOM 875 C CA . ALA A 1 104 ? -11.367 9.721 4.193 1.00 95.00 104 ALA A CA 1
ATOM 876 C C . ALA A 1 104 ? -10.580 8.785 5.126 1.00 95.00 104 ALA A C 1
ATOM 878 O O . ALA A 1 104 ? -11.146 8.275 6.096 1.00 95.00 104 ALA A O 1
ATOM 879 N N . ILE A 1 105 ? -9.276 8.612 4.886 1.00 93.88 105 ILE A N 1
ATOM 880 C CA . ILE A 1 105 ? -8.400 7.812 5.750 1.00 93.88 105 ILE A CA 1
ATOM 881 C C . ILE A 1 105 ? -8.259 8.463 7.131 1.00 93.88 105 ILE A C 1
ATOM 883 O O . ILE A 1 105 ? -8.478 7.794 8.141 1.00 93.88 105 ILE A O 1
ATOM 887 N N . LEU A 1 106 ? -7.970 9.766 7.193 1.00 93.94 106 LEU A N 1
ATOM 888 C CA . LEU A 1 106 ? -7.857 10.501 8.459 1.00 93.94 106 LEU A CA 1
ATOM 889 C C . LEU A 1 106 ? -9.143 10.402 9.287 1.00 93.94 106 LEU A C 1
ATOM 891 O O . LEU A 1 106 ? -9.094 10.130 10.489 1.00 93.94 106 LEU A O 1
ATOM 895 N N . LYS A 1 107 ? -10.305 10.550 8.641 1.00 93.94 107 LYS A N 1
ATOM 896 C CA . LYS A 1 107 ? -11.614 10.412 9.289 1.00 93.94 107 LYS A CA 1
ATOM 897 C C . LYS A 1 107 ? -11.850 8.997 9.813 1.00 93.94 107 LYS A C 1
ATOM 899 O O . LYS A 1 107 ? -12.366 8.836 10.921 1.00 93.94 107 LYS A O 1
ATOM 904 N N . ALA A 1 108 ? -11.473 7.977 9.043 1.00 93.19 108 ALA A N 1
ATOM 905 C CA . ALA A 1 108 ? -11.597 6.583 9.457 1.00 93.19 108 ALA A CA 1
ATOM 906 C C . ALA A 1 108 ? -10.713 6.261 10.674 1.00 93.19 108 ALA A C 1
ATOM 908 O O . ALA A 1 108 ? -11.158 5.548 11.575 1.00 93.19 108 ALA A O 1
ATOM 909 N N . ILE A 1 109 ? -9.498 6.817 10.726 1.00 92.50 109 ILE A N 1
ATOM 910 C CA . ILE A 1 109 ? -8.551 6.623 11.832 1.00 92.50 109 ILE A CA 1
ATOM 911 C C . ILE A 1 109 ? -9.047 7.340 13.091 1.00 92.50 109 ILE A C 1
ATOM 913 O O . ILE A 1 109 ? -9.304 6.697 14.107 1.00 92.50 109 ILE A O 1
ATOM 917 N N . PHE A 1 110 ? -9.235 8.658 13.031 1.00 91.75 110 PHE A N 1
ATOM 918 C CA . PHE A 1 110 ? -9.505 9.465 14.226 1.00 91.75 110 PHE A CA 1
ATOM 919 C C . PHE A 1 110 ? -10.977 9.505 14.641 1.00 91.75 110 PHE A C 1
ATOM 921 O O . PHE A 1 110 ? -11.307 10.099 15.666 1.00 91.75 110 PHE A O 1
ATOM 928 N N . LYS A 1 111 ? -11.871 8.853 13.882 1.00 79.69 111 LYS A N 1
ATOM 929 C CA . LYS A 1 111 ? -13.321 8.835 14.134 1.00 79.69 111 LYS A CA 1
ATOM 930 C C . LYS A 1 111 ? -13.868 10.239 14.408 1.00 79.69 111 LYS A C 1
ATOM 932 O O . LYS A 1 111 ? -14.693 10.417 15.308 1.00 79.69 111 LYS A O 1
ATOM 937 N N . THR A 1 112 ? -13.405 11.238 13.657 1.00 60.47 112 THR A N 1
ATOM 938 C CA . THR A 1 112 ? -13.947 12.594 13.740 1.00 60.47 112 THR A CA 1
ATOM 939 C C . THR A 1 112 ? -15.427 12.526 13.370 1.00 60.47 112 THR A C 1
ATOM 941 O O . THR A 1 112 ? -15.797 12.249 12.223 1.00 60.47 112 THR A O 1
ATOM 944 N N . LYS A 1 113 ? -16.291 12.676 14.384 1.00 41.72 113 LYS A N 1
ATOM 945 C CA . LYS A 1 113 ? -17.732 12.820 14.171 1.00 41.72 113 LYS A CA 1
ATOM 946 C C . LYS A 1 113 ? -17.963 14.075 13.313 1.00 41.72 113 LYS A C 1
ATOM 948 O O . LYS A 1 113 ? -17.219 15.038 13.495 1.00 41.72 113 LYS A O 1
ATOM 953 N N . PRO A 1 114 ? -18.918 14.034 12.366 1.00 48.78 114 PRO A N 1
ATOM 954 C CA . PRO A 1 114 ? -19.353 15.236 11.663 1.00 48.78 114 PRO A CA 1
ATOM 955 C C . PRO A 1 114 ? -19.890 16.283 12.643 1.00 48.78 114 PRO A C 1
ATOM 957 O O . PRO A 1 114 ? -20.384 15.878 13.724 1.00 48.78 114 PRO A O 1
#

Nearest PDB structures (foldseek):
  7a5f-assembly1_R6  TM=2.204E-01  e=2.360E+00  Homo sapiens
  7pnw-assembly1_R  TM=2.255E-01  e=8.477E+00  Mus musculus